Protein AF-A0A534KDE3-F1 (afdb_monomer_lite)

pLDDT: mean 84.33, std 9.94, range [46.06, 92.56]

Foldseek 3Di:
DDPFDKDKDADQPDDQVVQQVLLVVCCVQVVWDWGGGDRMIMTTHPCVPVSCVVCVVVVHDDD

Radius of gyration: 11.1 Å; chains: 1; bounding box: 25×22×29 Å

Sequence (63 aa):
RYGKAVTVVRGLESKPDEAEKLARDLKKGLATGGSGKGGVIVLQGDHRKDVVRLLQSRGYNVR

Structure (mmCIF, N/CA/C/O backbone):
data_AF-A0A534KDE3-F1
#
_entry.id   AF-A0A534KDE3-F1
#
loop_
_atom_site.group_PDB
_atom_site.id
_atom_site.type_symbol
_atom_site.label_atom_id
_atom_site.label_alt_id
_atom_site.label_comp_id
_atom_site.label_asym_id
_atom_site.label_entity_id
_atom_s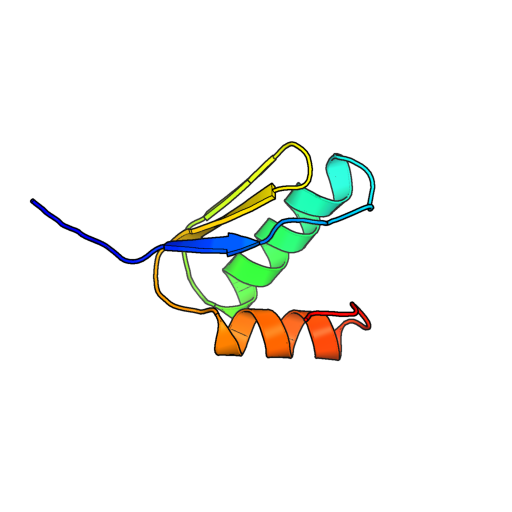ite.label_seq_id
_atom_site.pdbx_PDB_ins_code
_atom_site.Cartn_x
_atom_site.Cartn_y
_atom_site.Cartn_z
_atom_site.occupancy
_atom_site.B_iso_or_equiv
_atom_site.auth_seq_id
_atom_site.auth_comp_id
_atom_site.auth_asym_id
_atom_site.auth_atom_id
_atom_site.pdbx_PDB_model_num
ATOM 1 N N . ARG A 1 1 ? 12.696 10.376 -22.190 1.00 46.06 1 ARG A N 1
ATOM 2 C CA . ARG A 1 1 ? 11.316 10.638 -21.704 1.00 46.06 1 ARG A CA 1
ATOM 3 C C . ARG A 1 1 ? 10.948 9.468 -20.789 1.00 46.06 1 ARG A C 1
ATOM 5 O O . ARG A 1 1 ? 10.554 8.424 -21.281 1.00 46.06 1 ARG A O 1
ATOM 12 N N . TYR A 1 2 ? 11.286 9.556 -19.500 1.00 50.56 2 TYR A N 1
ATOM 13 C CA . TYR A 1 2 ? 11.408 8.386 -18.618 1.00 50.56 2 TYR A CA 1
ATOM 14 C C . TYR A 1 2 ? 10.040 7.889 -18.135 1.00 50.56 2 TYR A C 1
ATOM 16 O O . TYR A 1 2 ? 9.550 8.319 -17.094 1.00 50.56 2 TYR A O 1
ATOM 24 N N . GLY A 1 3 ? 9.428 6.992 -18.911 1.00 61.81 3 GLY A N 1
ATOM 25 C CA . GLY A 1 3 ? 8.206 6.264 -18.567 1.00 61.81 3 GLY A CA 1
ATOM 26 C C . GLY A 1 3 ? 8.429 5.272 -17.427 1.00 61.81 3 GLY A C 1
ATOM 27 O O . GLY A 1 3 ? 8.383 4.065 -17.633 1.00 61.81 3 GLY A O 1
ATOM 28 N N . LYS A 1 4 ? 8.713 5.770 -16.220 1.00 75.19 4 LYS A N 1
ATOM 29 C CA . LYS A 1 4 ? 8.711 4.928 -15.024 1.00 75.19 4 LYS A CA 1
ATOM 30 C C . LYS A 1 4 ? 7.271 4.497 -14.764 1.00 75.19 4 LYS A C 1
ATOM 32 O O . LYS A 1 4 ? 6.395 5.346 -14.610 1.00 75.19 4 LYS A O 1
ATOM 37 N N . ALA A 1 5 ? 7.040 3.186 -14.748 1.00 86.31 5 ALA A N 1
ATOM 38 C CA . ALA A 1 5 ? 5.755 2.626 -14.364 1.00 86.31 5 ALA A CA 1
ATOM 39 C C . ALA A 1 5 ? 5.377 3.120 -12.962 1.00 86.31 5 ALA A C 1
ATOM 41 O O . ALA A 1 5 ? 6.244 3.302 -12.104 1.00 86.31 5 ALA A O 1
ATOM 42 N N . VAL A 1 6 ? 4.088 3.351 -12.745 1.00 90.56 6 VAL A N 1
ATOM 43 C CA . VAL A 1 6 ? 3.527 3.681 -11.436 1.00 90.56 6 VAL A CA 1
ATOM 44 C C . VAL A 1 6 ? 2.321 2.795 -11.194 1.00 90.56 6 VAL A C 1
ATOM 46 O O . VAL A 1 6 ? 1.543 2.516 -12.107 1.00 90.56 6 VAL A O 1
ATOM 49 N N . THR A 1 7 ? 2.160 2.364 -9.954 1.00 91.56 7 THR A N 1
ATOM 50 C CA . THR A 1 7 ? 1.007 1.590 -9.511 1.00 91.56 7 THR A CA 1
ATOM 51 C C . THR A 1 7 ? 0.064 2.523 -8.777 1.00 91.56 7 THR A C 1
ATOM 53 O O . THR A 1 7 ? 0.468 3.209 -7.839 1.00 91.56 7 THR A O 1
ATOM 56 N N . VAL A 1 8 ? -1.192 2.570 -9.212 1.00 90.44 8 VAL A N 1
ATOM 57 C CA . VAL A 1 8 ? -2.214 3.432 -8.616 1.00 90.44 8 VAL A CA 1
ATOM 58 C C . VAL A 1 8 ? -3.296 2.557 -8.003 1.00 90.44 8 VAL A C 1
ATOM 60 O O . VAL A 1 8 ? -3.895 1.740 -8.696 1.00 90.44 8 VAL A O 1
ATOM 63 N N . VAL A 1 9 ? -3.554 2.752 -6.715 1.00 88.12 9 VAL A N 1
ATOM 64 C CA . VAL A 1 9 ? -4.621 2.090 -5.960 1.00 88.12 9 VAL A CA 1
ATOM 65 C C . VAL A 1 9 ? -5.707 3.121 -5.680 1.00 88.12 9 VAL A C 1
ATOM 67 O O . VAL A 1 9 ? -5.414 4.226 -5.220 1.00 88.12 9 VAL A O 1
ATOM 70 N N . ARG A 1 10 ? -6.957 2.784 -5.992 1.00 87.25 10 ARG A N 1
ATOM 71 C CA . ARG A 1 10 ? -8.144 3.639 -5.820 1.00 87.25 10 ARG A CA 1
ATOM 72 C C . ARG A 1 10 ? -9.282 2.801 -5.247 1.00 87.25 10 ARG A C 1
ATOM 74 O O . ARG A 1 10 ? -9.173 1.581 -5.208 1.00 87.25 10 ARG A O 1
ATOM 81 N N . GLY A 1 11 ? -10.372 3.452 -4.849 1.00 79.94 11 GLY A N 1
ATOM 82 C CA . GLY A 1 11 ? -11.534 2.755 -4.288 1.00 79.94 11 GLY A CA 1
ATOM 83 C C . GLY A 1 11 ? -11.345 2.365 -2.824 1.00 79.94 11 GLY A C 1
ATOM 84 O O . GLY A 1 11 ? -12.022 1.471 -2.335 1.00 79.94 11 GLY A O 1
ATOM 85 N N . LEU A 1 12 ? -10.430 3.034 -2.116 1.00 76.69 12 LEU A N 1
ATOM 86 C CA . LEU A 1 12 ? -10.401 2.975 -0.662 1.00 76.69 12 LEU A CA 1
ATOM 87 C C . LEU A 1 12 ? -11.616 3.764 -0.163 1.00 76.69 12 LEU A C 1
ATOM 89 O O . LEU A 1 12 ? -11.561 4.984 -0.056 1.00 76.69 12 LEU A O 1
ATOM 93 N N . GLU A 1 13 ? -12.721 3.059 0.090 1.00 68.88 13 GLU A N 1
ATOM 94 C CA . GLU A 1 13 ? -13.921 3.608 0.752 1.00 68.88 13 GLU A CA 1
ATOM 95 C C . GLU A 1 13 ? -13.622 4.068 2.189 1.00 68.88 13 GLU A C 1
ATOM 97 O O . GLU A 1 13 ? -14.387 4.800 2.816 1.00 68.88 13 GLU A O 1
ATOM 102 N N . SER A 1 14 ? -12.472 3.654 2.710 1.00 59.72 14 SER A N 1
ATOM 103 C CA . SER A 1 14 ? -11.946 4.053 3.997 1.00 59.72 14 SER A CA 1
ATOM 104 C C . SER A 1 14 ? -11.591 5.542 4.020 1.00 59.72 14 SER A C 1
ATOM 106 O O . SER A 1 14 ? -10.988 6.075 3.090 1.00 59.72 14 SER A O 1
ATOM 108 N N . LYS A 1 15 ? -11.940 6.184 5.138 1.00 64.44 15 LYS A N 1
ATOM 109 C CA . LYS A 1 15 ? -11.635 7.566 5.545 1.00 64.44 15 LYS A CA 1
ATOM 110 C C . LYS A 1 15 ? -10.303 8.105 4.979 1.00 64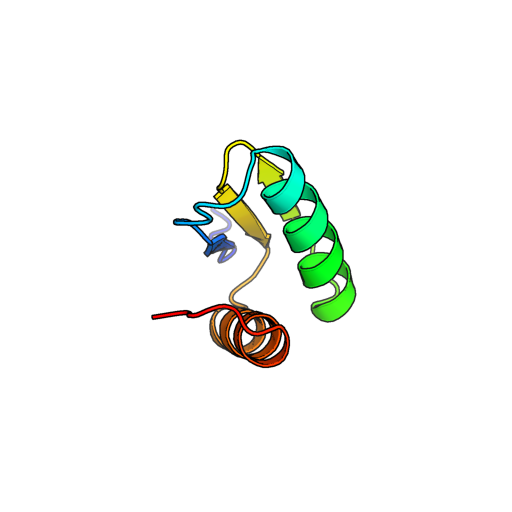.44 15 LYS A C 1
ATOM 112 O O . LYS A 1 15 ? -9.338 7.347 4.898 1.00 64.44 15 LYS A O 1
ATOM 117 N N . PRO A 1 16 ? -10.198 9.413 4.674 1.00 67.31 16 PRO A N 1
ATOM 118 C CA . PRO A 1 16 ? -9.006 10.024 4.068 1.00 67.31 16 PRO A CA 1
ATOM 119 C C . PRO A 1 16 ? -7.677 9.671 4.764 1.00 67.31 16 PRO A C 1
ATOM 121 O O . PRO A 1 16 ? -6.657 9.553 4.084 1.00 67.31 16 PRO A O 1
ATOM 124 N N . ASP A 1 17 ? -7.696 9.430 6.076 1.00 76.94 17 ASP A N 1
ATOM 125 C CA . ASP A 1 17 ? -6.541 9.014 6.883 1.00 76.94 17 ASP A CA 1
ATOM 126 C C . ASP A 1 17 ? -6.038 7.586 6.600 1.00 76.94 17 ASP A C 1
ATOM 128 O O . ASP A 1 17 ? -4.851 7.290 6.754 1.00 76.94 17 ASP A O 1
ATOM 132 N N . GLU A 1 18 ? -6.910 6.680 6.161 1.00 82.12 18 GLU A N 1
ATOM 133 C CA . GLU A 1 18 ? -6.551 5.281 5.908 1.00 82.12 18 GLU A CA 1
ATOM 134 C C . GLU A 1 18 ? -5.702 5.133 4.644 1.00 82.12 18 GLU A C 1
ATOM 136 O O . GLU A 1 18 ? -4.789 4.309 4.608 1.00 82.12 18 GLU A O 1
ATOM 141 N N . ALA A 1 19 ? -5.907 5.988 3.637 1.00 84.31 19 ALA A N 1
ATOM 142 C CA . ALA A 1 19 ? -5.077 5.985 2.434 1.00 84.31 19 ALA A CA 1
ATOM 143 C C . ALA A 1 19 ? -3.607 6.304 2.749 1.00 84.31 19 ALA A C 1
ATOM 145 O O . ALA A 1 19 ? -2.709 5.699 2.163 1.00 84.31 19 ALA A O 1
ATOM 146 N N . GLU A 1 20 ? -3.337 7.214 3.692 1.00 87.62 20 GLU A N 1
ATOM 147 C CA . GLU A 1 20 ? -1.962 7.530 4.087 1.00 87.62 20 GLU A CA 1
ATOM 148 C C . GLU A 1 20 ? -1.316 6.372 4.862 1.00 87.62 20 GLU A C 1
ATOM 150 O O . GLU A 1 20 ? -0.172 5.999 4.576 1.00 87.62 20 GLU A O 1
ATOM 155 N N . LYS A 1 21 ? -2.049 5.757 5.801 1.00 87.88 21 LYS A N 1
ATOM 156 C CA . LYS A 1 21 ? -1.562 4.588 6.552 1.00 87.88 21 LYS A CA 1
ATOM 157 C C . LYS A 1 21 ? -1.238 3.423 5.625 1.00 87.88 21 LYS A C 1
ATOM 159 O O . LYS A 1 21 ? -0.132 2.886 5.661 1.00 87.88 21 LYS A O 1
ATOM 164 N N . LEU A 1 22 ? -2.171 3.085 4.742 1.00 88.06 22 LEU A N 1
ATOM 165 C CA . LEU A 1 22 ? -2.011 1.995 3.791 1.00 88.06 22 LEU A CA 1
ATOM 166 C C . LEU A 1 22 ? -0.865 2.287 2.810 1.00 88.06 22 LEU A C 1
ATOM 168 O O . LEU A 1 22 ? -0.073 1.400 2.504 1.00 88.06 22 LEU 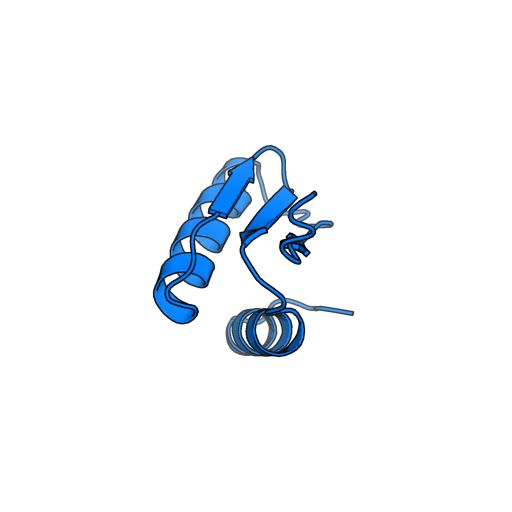A O 1
ATOM 172 N N . ALA A 1 23 ? -0.698 3.544 2.382 1.00 89.56 23 ALA A N 1
ATOM 173 C CA . ALA A 1 23 ? 0.442 3.947 1.564 1.00 89.56 23 ALA A CA 1
ATOM 174 C C . ALA A 1 23 ? 1.775 3.777 2.305 1.00 89.56 23 ALA A C 1
ATOM 176 O O . ALA A 1 23 ? 2.742 3.308 1.710 1.00 89.56 23 ALA A O 1
ATOM 177 N N . ARG A 1 24 ? 1.864 4.144 3.592 1.00 90.75 24 ARG A N 1
ATOM 178 C CA . ARG A 1 24 ? 3.073 3.916 4.408 1.00 90.75 24 ARG A CA 1
ATOM 179 C C . ARG A 1 24 ? 3.418 2.433 4.495 1.00 90.75 24 ARG A C 1
ATOM 181 O O . ARG A 1 24 ? 4.587 2.076 4.358 1.00 90.75 24 ARG A O 1
ATOM 188 N N . ASP A 1 25 ? 2.413 1.592 4.668 1.00 89.31 25 ASP A N 1
ATOM 189 C CA . ASP A 1 25 ? 2.594 0.152 4.795 1.00 89.31 25 ASP A CA 1
ATOM 190 C C . ASP A 1 25 ? 3.003 -0.517 3.483 1.00 89.31 25 ASP A C 1
ATOM 192 O O . ASP A 1 25 ? 3.944 -1.310 3.465 1.00 89.31 25 ASP A O 1
ATOM 196 N N . LEU A 1 26 ? 2.366 -0.146 2.371 1.00 89.75 26 LEU A N 1
ATOM 197 C CA . LEU A 1 26 ? 2.746 -0.625 1.043 1.00 89.75 26 LEU A CA 1
ATOM 198 C C . LEU A 1 26 ? 4.171 -0.189 0.684 1.00 89.75 26 LEU A C 1
ATOM 200 O O . LEU A 1 26 ? 4.947 -0.997 0.186 1.00 89.75 26 LEU A O 1
ATOM 204 N N . LYS A 1 27 ? 4.562 1.051 1.005 1.00 91.06 27 LYS A N 1
ATOM 205 C CA . LYS A 1 27 ? 5.941 1.524 0.800 1.00 91.06 27 LYS A CA 1
ATOM 206 C C . LYS A 1 27 ? 6.966 0.716 1.583 1.00 91.06 27 LYS A C 1
ATOM 208 O O . LYS A 1 27 ? 8.000 0.361 1.028 1.00 91.06 27 LYS A O 1
ATOM 213 N N . LYS A 1 28 ? 6.681 0.421 2.857 1.00 90.56 28 LYS A N 1
ATOM 214 C CA . LYS A 1 28 ? 7.555 -0.414 3.693 1.00 90.56 28 LYS A CA 1
ATOM 215 C C . LYS A 1 28 ? 7.661 -1.838 3.150 1.00 90.56 28 LYS A C 1
ATOM 217 O O . LYS A 1 28 ? 8.761 -2.370 3.098 1.00 90.56 28 LYS A O 1
ATOM 222 N N 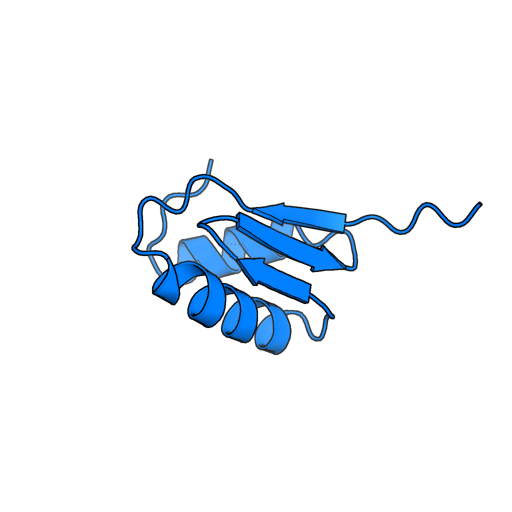. GLY A 1 29 ? 6.542 -2.433 2.732 1.00 87.38 29 GLY A N 1
ATOM 223 C CA . GLY A 1 29 ? 6.513 -3.801 2.207 1.00 87.38 29 GLY A CA 1
ATOM 224 C C . GLY A 1 29 ? 7.167 -3.960 0.832 1.00 87.38 29 GLY A C 1
ATOM 225 O O . GLY A 1 29 ? 7.719 -5.014 0.544 1.00 87.38 29 GLY A O 1
ATOM 226 N N . LEU A 1 30 ? 7.127 -2.919 -0.003 1.00 88.94 30 LEU A N 1
ATOM 227 C CA . LEU A 1 30 ? 7.608 -2.953 -1.391 1.00 88.94 30 LEU A CA 1
ATOM 228 C C . LEU A 1 30 ? 8.936 -2.216 -1.598 1.00 88.94 30 LEU A C 1
ATOM 230 O O . LEU A 1 30 ? 9.408 -2.130 -2.728 1.00 88.94 30 LEU A O 1
ATOM 234 N N . ALA A 1 31 ? 9.510 -1.651 -0.528 1.00 90.62 31 ALA A N 1
ATOM 235 C CA . ALA A 1 31 ? 10.718 -0.825 -0.557 1.00 90.62 31 ALA A CA 1
ATOM 236 C C . ALA A 1 31 ? 10.693 0.250 -1.666 1.00 90.62 31 ALA A C 1
ATOM 238 O O . ALA A 1 31 ? 11.704 0.523 -2.314 1.00 90.62 31 ALA A O 1
ATOM 239 N N . THR A 1 32 ? 9.523 0.859 -1.894 1.00 90.38 32 THR A N 1
ATOM 240 C CA . THR A 1 32 ? 9.297 1.822 -2.982 1.00 90.38 32 THR A CA 1
ATOM 241 C C . THR A 1 32 ? 8.833 3.186 -2.475 1.00 90.38 32 THR A C 1
ATOM 243 O O . THR A 1 32 ? 8.314 3.331 -1.364 1.00 90.38 32 THR A O 1
ATOM 246 N N . GLY A 1 33 ? 9.025 4.210 -3.305 1.00 89.44 33 GLY A N 1
ATOM 247 C CA . GLY A 1 33 ? 8.488 5.547 -3.091 1.00 89.44 33 GLY A CA 1
ATOM 248 C C . GLY A 1 33 ? 6.997 5.625 -3.426 1.00 89.44 33 GLY A C 1
ATOM 249 O O . GLY A 1 33 ? 6.477 4.871 -4.248 1.00 89.44 33 GLY A O 1
ATOM 250 N N . GLY A 1 34 ? 6.290 6.569 -2.803 1.00 88.94 34 GLY A N 1
ATOM 251 C CA . GLY A 1 34 ? 4.860 6.755 -3.039 1.00 88.94 34 GLY A CA 1
ATOM 252 C C . GLY A 1 34 ? 4.150 7.653 -2.027 1.00 88.94 34 GLY A C 1
ATOM 253 O O . GLY A 1 34 ? 4.716 8.081 -1.012 1.00 88.94 34 GLY A O 1
ATOM 254 N N . SER A 1 35 ? 2.879 7.919 -2.291 1.00 90.12 35 SER A N 1
ATOM 255 C CA . SER A 1 35 ? 2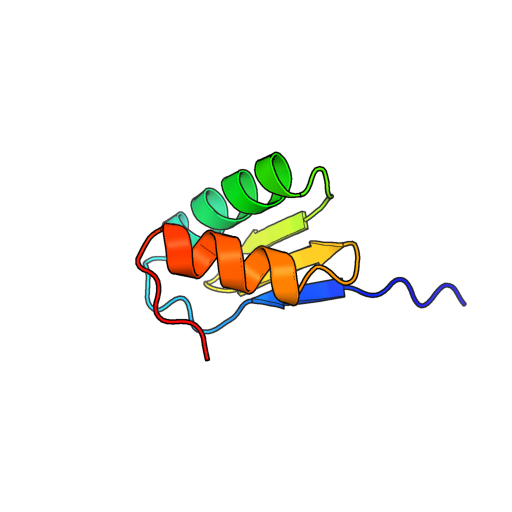.030 8.800 -1.491 1.00 90.12 35 SER A CA 1
ATOM 256 C C . SER A 1 35 ? 0.579 8.326 -1.506 1.00 90.12 35 SER A C 1
ATOM 258 O O . SER A 1 35 ? 0.117 7.754 -2.488 1.00 90.12 35 SER A O 1
ATOM 260 N N . GLY A 1 36 ? -0.132 8.548 -0.399 1.00 89.06 36 GLY A N 1
ATOM 261 C CA . GLY A 1 36 ? -1.570 8.317 -0.281 1.00 89.06 36 GLY A CA 1
ATOM 262 C C . GLY A 1 36 ? -2.268 9.628 0.053 1.00 89.06 36 GLY A C 1
ATOM 263 O O . GLY A 1 36 ? -1.851 10.296 0.995 1.00 89.06 36 GLY A O 1
ATOM 264 N N . LYS A 1 37 ? -3.279 10.031 -0.721 1.00 84.12 37 LYS A N 1
ATOM 265 C CA . LYS A 1 37 ? -4.084 11.234 -0.463 1.00 84.12 37 LYS A CA 1
ATOM 266 C C . LYS A 1 37 ? -5.478 11.084 -1.067 1.00 84.12 37 LYS A C 1
ATOM 268 O O . LYS A 1 37 ? -5.611 10.653 -2.208 1.00 84.12 37 LYS A O 1
ATOM 273 N N . GLY A 1 38 ? -6.509 11.466 -0.311 1.00 81.56 38 GLY A N 1
ATOM 274 C CA . GLY A 1 38 ? -7.890 11.515 -0.807 1.00 81.56 38 GLY A CA 1
ATOM 275 C C . GLY A 1 38 ? -8.421 10.164 -1.297 1.00 81.56 38 GLY A C 1
ATOM 276 O O . GLY A 1 38 ? -9.038 10.106 -2.353 1.00 81.56 38 GLY A O 1
ATOM 277 N N . GLY A 1 39 ? -8.114 9.073 -0.585 1.00 84.19 39 GLY A N 1
ATOM 278 C CA . GLY A 1 39 ? -8.554 7.721 -0.967 1.00 84.19 39 GLY A CA 1
ATOM 279 C C . GLY A 1 39 ? -7.785 7.099 -2.142 1.00 84.19 39 GLY A C 1
ATOM 280 O O . GLY A 1 39 ? -8.149 6.025 -2.622 1.00 84.19 39 GLY A O 1
ATOM 281 N N . VAL A 1 40 ? -6.717 7.751 -2.612 1.00 87.88 40 VAL A N 1
ATOM 282 C CA . VAL A 1 40 ? -5.866 7.270 -3.707 1.00 87.88 40 VAL A CA 1
ATOM 283 C C . VAL A 1 40 ? -4.441 7.079 -3.212 1.00 87.88 40 VAL A C 1
ATOM 285 O O . VAL A 1 40 ? -3.899 7.947 -2.531 1.00 87.88 40 VAL A O 1
ATOM 288 N N . ILE A 1 41 ? -3.817 5.967 -3.592 1.00 91.06 41 ILE A N 1
ATOM 289 C CA . ILE A 1 41 ? -2.407 5.677 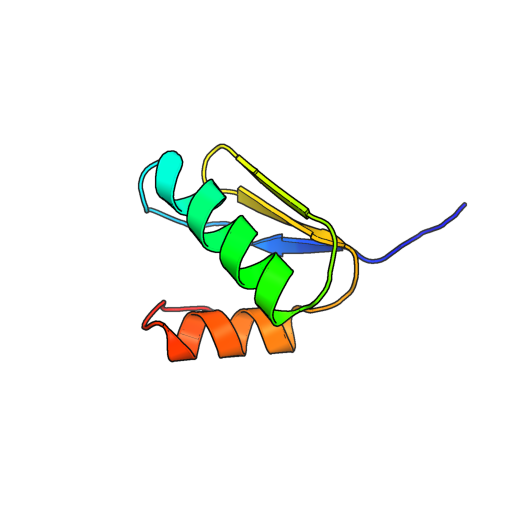-3.323 1.00 91.06 41 ILE A CA 1
ATOM 290 C C . ILE A 1 41 ? -1.668 5.554 -4.645 1.00 91.06 41 ILE A C 1
ATOM 292 O O . ILE A 1 41 ? -2.133 4.898 -5.574 1.00 91.06 41 ILE A O 1
ATOM 296 N N . VAL A 1 42 ? -0.496 6.170 -4.718 1.00 91.56 42 VAL A N 1
ATOM 297 C CA . VAL A 1 42 ? 0.405 6.111 -5.863 1.00 91.56 42 VAL A CA 1
ATOM 298 C C . VAL A 1 42 ? 1.743 5.564 -5.391 1.00 91.56 42 VAL A C 1
ATOM 300 O O . VAL A 1 42 ? 2.331 6.088 -4.447 1.00 91.56 42 VAL A O 1
ATOM 303 N N . LEU A 1 43 ? 2.226 4.521 -6.057 1.00 92.56 43 LEU A N 1
ATOM 304 C CA . LEU A 1 43 ? 3.508 3.871 -5.801 1.00 92.56 43 LEU A CA 1
ATOM 305 C C . LEU A 1 43 ? 4.363 3.919 -7.067 1.00 92.56 43 LEU A C 1
ATOM 307 O O . LEU A 1 43 ? 3.855 3.776 -8.180 1.00 92.56 43 LEU A O 1
ATOM 311 N N . GLN A 1 44 ? 5.665 4.118 -6.905 1.00 91.88 44 GLN A N 1
ATOM 312 C CA . GLN A 1 44 ? 6.621 4.066 -8.007 1.00 91.88 44 GLN A CA 1
ATOM 313 C C . GLN A 1 44 ? 6.923 2.605 -8.361 1.00 91.88 44 GLN A C 1
ATOM 315 O O . GLN A 1 44 ? 7.091 1.784 -7.468 1.00 91.88 44 GLN A O 1
ATOM 320 N N . GLY A 1 45 ? 7.009 2.281 -9.650 1.00 90.38 45 GLY A N 1
ATOM 321 C CA . GLY A 1 45 ? 7.208 0.916 -10.144 1.00 90.38 45 GLY A CA 1
ATOM 322 C C . GLY A 1 45 ? 5.907 0.181 -10.488 1.00 90.38 45 GLY A C 1
ATOM 323 O O . GLY A 1 45 ? 4.801 0.630 -10.165 1.00 90.38 45 GLY A O 1
ATOM 324 N N . ASP A 1 46 ? 6.045 -0.959 -11.169 1.00 90.25 46 ASP A N 1
ATOM 325 C CA . ASP A 1 46 ? 4.948 -1.910 -11.385 1.00 90.25 46 ASP A CA 1
ATOM 326 C C . ASP A 1 46 ? 4.949 -2.943 -10.255 1.00 90.25 46 ASP A C 1
ATOM 328 O O . ASP A 1 46 ? 5.672 -3.934 -10.295 1.00 90.25 46 ASP A O 1
ATOM 332 N N . HIS A 1 47 ? 4.139 -2.678 -9.234 1.00 89.94 47 HIS A N 1
ATOM 333 C CA . HIS A 1 47 ? 3.961 -3.532 -8.061 1.00 89.94 47 HIS A CA 1
ATOM 334 C C . HIS A 1 47 ? 2.523 -4.034 -7.948 1.00 89.94 47 HIS A C 1
ATOM 336 O O . HIS A 1 47 ? 2.080 -4.404 -6.865 1.00 89.94 47 HIS A O 1
ATOM 342 N N . ARG A 1 48 ? 1.755 -4.042 -9.047 1.00 89.50 48 ARG A N 1
ATOM 343 C CA . ARG A 1 48 ? 0.325 -4.398 -9.017 1.00 89.50 48 ARG A CA 1
ATOM 344 C C . ARG A 1 48 ? 0.071 -5.738 -8.326 1.00 89.50 48 ARG A C 1
ATOM 346 O O . ARG A 1 48 ? -0.807 -5.825 -7.476 1.00 89.50 48 ARG A O 1
ATOM 353 N N . LYS A 1 49 ? 0.873 -6.758 -8.640 1.00 90.69 49 LYS A N 1
ATOM 354 C CA . LYS A 1 49 ? 0.740 -8.105 -8.060 1.00 90.69 49 LYS A CA 1
ATOM 355 C C . LYS A 1 49 ? 1.025 -8.121 -6.558 1.00 90.69 49 LYS A C 1
ATOM 357 O O . LYS A 1 49 ? 0.250 -8.691 -5.794 1.00 90.69 49 LYS A O 1
ATOM 362 N N . ASP A 1 50 ? 2.107 -7.473 -6.139 1.00 91.00 50 ASP A N 1
ATOM 363 C CA . ASP A 1 50 ? 2.506 -7.452 -4.733 1.00 91.00 50 ASP A CA 1
ATOM 364 C C . ASP A 1 50 ? 1.541 -6.616 -3.889 1.00 91.00 50 ASP A C 1
ATOM 366 O O . ASP A 1 50 ? 1.177 -7.020 -2.788 1.00 91.00 50 ASP A O 1
ATOM 370 N N . VAL A 1 51 ? 1.060 -5.492 -4.434 1.00 90.56 51 VAL A N 1
ATOM 371 C CA . VAL A 1 51 ? 0.021 -4.654 -3.823 1.00 90.56 51 VAL A CA 1
ATOM 372 C C . VAL A 1 51 ? -1.255 -5.459 -3.605 1.00 90.56 51 VAL A C 1
ATOM 374 O O . VAL A 1 51 ? -1.768 -5.470 -2.491 1.00 90.56 51 VAL A O 1
ATOM 377 N N . VAL A 1 52 ? -1.747 -6.169 -4.628 1.00 89.88 52 VAL A N 1
ATOM 378 C CA . VAL A 1 52 ? -2.934 -7.032 -4.504 1.00 89.88 52 VAL A CA 1
ATOM 379 C C . VAL A 1 52 ? -2.728 -8.063 -3.394 1.00 89.88 52 VAL A C 1
ATOM 381 O O . VAL A 1 52 ? -3.578 -8.184 -2.516 1.00 89.88 52 VAL A O 1
ATOM 384 N N . ARG A 1 53 ? -1.577 -8.745 -3.370 1.00 90.56 53 ARG A N 1
ATOM 385 C CA . ARG A 1 53 ? -1.263 -9.762 -2.357 1.00 90.56 53 ARG A CA 1
ATOM 386 C C . ARG A 1 53 ? -1.220 -9.190 -0.935 1.00 90.56 53 ARG A C 1
ATOM 388 O O . ARG A 1 53 ? -1.785 -9.792 -0.027 1.00 90.56 53 ARG A O 1
ATOM 395 N N . LEU A 1 54 ? -0.575 -8.038 -0.743 1.00 89.44 54 LEU A N 1
ATOM 396 C CA . LEU A 1 54 ? -0.477 -7.340 0.548 1.00 89.44 54 LEU A CA 1
ATOM 397 C C . LEU A 1 54 ? -1.836 -6.851 1.052 1.00 89.44 54 LEU A C 1
ATOM 399 O O . LEU A 1 54 ? -2.121 -6.909 2.246 1.00 89.44 54 LEU A O 1
ATOM 403 N N . LEU A 1 55 ? -2.670 -6.344 0.149 1.00 87.62 55 LEU A N 1
ATOM 404 C CA . LEU A 1 55 ? -4.011 -5.884 0.486 1.00 87.62 55 LEU A CA 1
ATOM 405 C C . LEU A 1 55 ? -4.924 -7.064 0.837 1.00 87.62 55 LEU A C 1
ATOM 407 O O . LEU A 1 55 ? -5.586 -7.029 1.873 1.00 87.62 55 LEU A O 1
ATOM 411 N N . GLN A 1 56 ? -4.885 -8.143 0.053 1.00 89.12 56 GLN A N 1
ATOM 412 C CA . GLN A 1 56 ? -5.617 -9.377 0.344 1.00 89.12 56 GLN A CA 1
ATOM 413 C C . GLN A 1 56 ? -5.183 -10.001 1.675 1.00 89.12 56 GLN A C 1
ATOM 415 O O . GLN A 1 56 ? -6.035 -10.374 2.478 1.00 89.12 56 GLN A O 1
ATOM 420 N N . SER A 1 57 ? -3.877 -10.049 1.975 1.00 87.56 57 SER A N 1
ATOM 421 C CA . SER A 1 57 ? -3.385 -10.573 3.260 1.00 87.56 57 SER A CA 1
ATOM 422 C C . SER A 1 57 ? -3.824 -9.735 4.464 1.00 87.56 57 SER A C 1
ATOM 424 O O . SER A 1 57 ? -3.763 -10.200 5.596 1.00 87.56 57 SER A O 1
ATOM 426 N N . ARG A 1 58 ? -4.239 -8.487 4.230 1.00 83.75 58 ARG A N 1
ATOM 427 C CA . ARG A 1 58 ? -4.767 -7.563 5.241 1.00 83.75 58 ARG A CA 1
ATOM 428 C C . ARG A 1 58 ? -6.297 -7.562 5.310 1.00 83.75 58 ARG A C 1
ATOM 430 O O . ARG A 1 58 ? -6.853 -6.778 6.070 1.00 83.75 58 ARG A O 1
ATOM 437 N N . GLY A 1 59 ? -6.969 -8.418 4.536 1.00 85.75 59 GLY A N 1
ATOM 438 C CA . GLY A 1 59 ? -8.429 -8.538 4.520 1.00 85.75 59 GLY A CA 1
ATOM 439 C C . GLY A 1 59 ? -9.145 -7.533 3.614 1.00 85.75 59 GLY A C 1
ATOM 440 O O . GLY A 1 59 ? -10.369 -7.444 3.664 1.00 85.75 59 GLY A O 1
ATOM 441 N N . TYR A 1 60 ? -8.419 -6.786 2.774 1.00 85.88 60 TYR A N 1
ATOM 442 C CA . TYR A 1 60 ? -9.042 -5.918 1.776 1.00 85.88 60 TYR A CA 1
ATOM 443 C C . TYR A 1 60 ? -9.509 -6.731 0.571 1.00 85.88 60 TYR A C 1
ATOM 445 O O . TYR A 1 60 ? -8.791 -7.593 0.058 1.00 85.88 60 TYR A O 1
ATOM 453 N N . ASN A 1 61 ? -10.700 -6.406 0.076 1.00 82.06 61 ASN A N 1
ATOM 454 C CA . ASN A 1 61 ? -11.215 -6.967 -1.163 1.00 82.06 61 ASN A CA 1
ATOM 455 C C . ASN A 1 61 ? -10.645 -6.178 -2.349 1.00 82.06 61 ASN A C 1
ATOM 457 O O . ASN A 1 61 ? -11.020 -5.028 -2.569 1.00 82.06 61 ASN A O 1
ATOM 461 N N . VAL A 1 62 ? -9.711 -6.783 -3.084 1.00 82.81 62 VAL A N 1
ATOM 462 C CA . VAL A 1 62 ? -9.082 -6.186 -4.271 1.00 82.81 62 VAL A CA 1
ATOM 463 C C . VAL A 1 62 ? -9.528 -6.952 -5.507 1.00 82.81 62 VAL A C 1
ATOM 465 O O . VAL A 1 62 ? -9.466 -8.183 -5.515 1.00 82.81 62 VAL A O 1
ATOM 468 N N . ARG A 1 63 ? -9.970 -6.221 -6.532 1.00 73.88 63 ARG A N 1
ATOM 469 C CA . ARG A 1 63 ? -10.423 -6.742 -7.826 1.00 73.88 63 ARG A CA 1
ATOM 470 C C . ARG A 1 63 ? -9.619 -6.140 -8.968 1.00 73.88 63 ARG A C 1
ATOM 472 O O . ARG A 1 63 ? -9.153 -4.989 -8.806 1.00 73.88 63 ARG A O 1
#

Secondary structure (DSSP, 8-state):
-----EEEE----S-HHHHHHHHHHHHHHHT--EEEETTEEEEES--HHHHHHHHHHTT----